Protein AF-A9NYK7-F1 (afdb_monomer_lite)

Organism: Picea sitchensis (NCBI:txid3332)

InterPro domains:
  IPR001214 SET domain [PF00856] (17-105)
  IPR001214 SET domain [PS50280] (3-105)
  IPR001214 SET domain [SM00317] (9-111)
  IPR046341 SET domain superfamily [G3DSA:2.170.270.10] (1-129)
  IPR046341 SET domain superfamily [SSF82199] (2-127)

Radius of gyration: 17.18 Å; chains: 1; bounding box: 45×41×46 Å

Sequence (137 aa):
MTNSEQYYRNIEYREKNIHTYTMLLDADYDMEINHFKDDLNDDEALTLDATRYGNVSRFVNHRCGDPNLLLRPVQIDTRDTHYYHVAFFTARDIAKKEELTWDYNINFDDKHEVKGFRCLCGSSLCRDKKNKFQKKG

Foldseek 3Di:
DFPLVVVVVVVVCVVVVHDWQKAFPALCQCCVVPPPPPPDDSRGGDIDTPSPPDDPVVPAEADPPDFQKDKDWDDDPDPDPSDTDIDIDGPDDDDVPRGHHDHSVDQCPPPDPPNDDQDPNPDPRDNRPVPPPPPPD

pLDDT: mean 76.33, std 17.17, range [36.38, 98.12]

Structure (mmCIF, N/CA/C/O backbone):
data_AF-A9NYK7-F1
#
_entry.id   AF-A9NYK7-F1
#
loop_
_atom_site.group_PDB
_atom_site.id
_atom_site.type_symbol
_atom_site.label_atom_id
_atom_site.label_alt_id
_atom_site.label_comp_id
_atom_site.label_asym_id
_atom_site.label_entity_id
_atom_site.label_seq_id
_atom_site.pdbx_PDB_ins_code
_atom_site.Cartn_x
_atom_site.Cartn_y
_atom_site.Cartn_z
_atom_site.occupancy
_atom_site.B_iso_or_equiv
_atom_site.auth_seq_id
_atom_site.auth_comp_id
_atom_site.auth_asym_id
_atom_site.auth_atom_id
_atom_site.pdbx_PDB_model_num
ATOM 1 N N . MET A 1 1 ? 11.059 0.782 -13.009 1.00 78.06 1 MET A N 1
ATOM 2 C CA . MET A 1 1 ? 11.941 1.961 -12.919 1.00 78.06 1 MET A CA 1
ATOM 3 C C . MET A 1 1 ? 12.914 1.675 -11.798 1.00 78.06 1 MET A C 1
ATOM 5 O O . MET A 1 1 ? 12.479 1.051 -10.837 1.00 78.06 1 MET A O 1
ATOM 9 N N . THR A 1 2 ? 14.180 2.043 -11.929 1.00 82.69 2 THR A N 1
ATOM 10 C CA . THR A 1 2 ? 15.196 1.765 -10.906 1.00 82.69 2 THR A CA 1
ATOM 11 C C . THR A 1 2 ? 15.142 2.772 -9.754 1.00 82.69 2 THR A C 1
ATOM 13 O O . THR A 1 2 ? 14.499 3.826 -9.856 1.00 82.69 2 THR A O 1
ATOM 16 N N . ASN A 1 3 ? 15.829 2.469 -8.655 1.00 79.19 3 ASN A N 1
ATOM 17 C CA . ASN A 1 3 ? 15.986 3.375 -7.520 1.00 79.19 3 ASN A CA 1
ATOM 18 C C . ASN A 1 3 ? 16.697 4.681 -7.910 1.00 79.19 3 ASN A C 1
ATOM 20 O O . ASN A 1 3 ? 16.256 5.755 -7.486 1.00 79.19 3 ASN A O 1
ATOM 24 N N . SER A 1 4 ? 17.714 4.646 -8.780 1.00 82.75 4 SER A N 1
ATOM 25 C CA . SER A 1 4 ? 18.359 5.882 -9.256 1.00 82.75 4 SER A CA 1
ATOM 26 C C . SER A 1 4 ? 17.397 6.759 -10.066 1.00 82.75 4 SER A C 1
ATOM 28 O O . SER A 1 4 ? 17.306 7.967 -9.842 1.00 82.75 4 SER A O 1
ATOM 30 N N . GLU A 1 5 ? 16.611 6.170 -10.972 1.00 84.25 5 GLU A N 1
ATOM 31 C CA . GLU A 1 5 ? 15.576 6.898 -11.720 1.00 84.25 5 GLU A CA 1
ATOM 32 C C . GLU A 1 5 ? 14.512 7.493 -10.772 1.00 84.25 5 GLU A C 1
ATOM 34 O O . GLU A 1 5 ? 14.055 8.629 -10.955 1.00 84.25 5 GLU A O 1
ATOM 39 N N . GLN A 1 6 ? 14.148 6.759 -9.714 1.00 82.69 6 GLN A N 1
ATOM 40 C CA . GLN A 1 6 ? 13.235 7.236 -8.677 1.00 82.69 6 GLN A CA 1
ATOM 41 C C . GLN A 1 6 ? 13.799 8.424 -7.897 1.00 82.69 6 GLN A C 1
ATOM 43 O O . GLN A 1 6 ? 13.060 9.370 -7.606 1.00 82.69 6 GLN A O 1
ATOM 48 N N . TYR A 1 7 ? 15.088 8.396 -7.566 1.00 82.50 7 TYR A N 1
ATOM 49 C CA . TYR A 1 7 ? 15.762 9.481 -6.862 1.00 82.50 7 TYR A CA 1
ATOM 50 C C . TYR A 1 7 ? 15.651 10.803 -7.635 1.00 82.50 7 TYR A C 1
ATOM 52 O O . TYR A 1 7 ? 15.203 11.808 -7.075 1.00 82.50 7 TYR A O 1
ATOM 60 N N . TYR A 1 8 ? 15.943 10.795 -8.940 1.00 84.69 8 TYR A N 1
ATOM 61 C CA . TYR A 1 8 ? 15.815 11.994 -9.774 1.00 84.69 8 TYR A CA 1
ATOM 62 C C . TYR A 1 8 ? 14.367 12.493 -9.872 1.00 84.69 8 TYR A C 1
ATOM 64 O O . TYR A 1 8 ? 14.118 13.694 -9.742 1.00 84.69 8 TYR A O 1
ATOM 72 N N . ARG A 1 9 ? 13.382 11.592 -9.998 1.00 84.38 9 ARG A N 1
ATOM 73 C CA . ARG A 1 9 ? 11.960 11.986 -9.979 1.00 84.38 9 ARG A CA 1
ATOM 74 C C . ARG A 1 9 ? 11.546 12.598 -8.643 1.00 84.38 9 ARG A C 1
ATOM 76 O O . ARG A 1 9 ? 10.782 13.560 -8.629 1.00 84.38 9 ARG A O 1
ATOM 83 N N . ASN A 1 10 ? 12.059 12.081 -7.528 1.00 81.06 10 ASN A N 1
ATOM 84 C CA . ASN A 1 10 ? 11.781 12.627 -6.201 1.00 81.06 10 ASN A CA 1
ATOM 85 C C . ASN A 1 10 ? 12.311 14.058 -6.038 1.00 81.06 10 ASN A C 1
ATOM 87 O O . ASN A 1 10 ? 11.662 14.853 -5.357 1.00 81.06 10 ASN A O 1
ATOM 91 N N . ILE A 1 11 ? 13.432 14.414 -6.676 1.00 83.12 11 ILE A N 1
ATOM 92 C CA . ILE A 1 11 ? 13.927 15.801 -6.703 1.00 83.12 11 ILE A CA 1
ATOM 93 C C . ILE A 1 11 ? 12.902 16.712 -7.390 1.00 83.12 11 ILE A C 1
ATOM 95 O O . ILE A 1 11 ? 12.455 17.686 -6.783 1.00 83.12 11 ILE A O 1
ATOM 99 N N . GLU A 1 12 ? 12.436 16.352 -8.589 1.00 83.50 12 GLU A N 1
ATOM 100 C CA . GLU A 1 12 ? 11.413 17.138 -9.298 1.00 83.50 12 GLU A CA 1
ATOM 101 C C . GLU A 1 12 ? 10.090 17.236 -8.520 1.00 83.50 12 GLU A C 1
ATOM 103 O O . GLU A 1 12 ? 9.400 18.259 -8.547 1.00 83.50 12 GLU A O 1
ATOM 108 N N . TYR A 1 13 ? 9.687 16.154 -7.849 1.00 82.12 13 TYR A N 1
ATOM 109 C CA . TYR A 1 13 ? 8.463 16.130 -7.053 1.00 82.12 13 TYR A CA 1
ATOM 110 C C . TYR A 1 13 ? 8.556 17.036 -5.829 1.00 82.12 13 TYR A C 1
ATOM 112 O O . TYR A 1 13 ? 7.589 17.740 -5.534 1.00 82.12 13 TYR A O 1
ATOM 120 N N . ARG A 1 14 ? 9.717 17.082 -5.162 1.00 78.88 14 ARG A N 1
ATOM 121 C CA . ARG A 1 14 ? 9.968 18.001 -4.044 1.00 78.88 14 ARG A CA 1
ATOM 122 C C . ARG A 1 14 ? 9.817 19.456 -4.477 1.00 78.88 14 ARG A C 1
ATOM 124 O O . ARG A 1 14 ? 9.131 20.207 -3.792 1.00 78.88 14 ARG A O 1
ATOM 131 N N . GLU A 1 15 ? 10.360 19.834 -5.635 1.00 81.81 15 GLU A N 1
ATOM 132 C CA . GLU A 1 15 ? 10.202 21.191 -6.187 1.00 81.81 15 GLU A CA 1
ATOM 133 C C . GLU A 1 15 ? 8.733 21.559 -6.450 1.00 81.81 15 GLU A C 1
ATOM 135 O O . GLU A 1 15 ? 8.339 22.719 -6.338 1.00 81.81 15 GLU A O 1
ATOM 140 N N . LYS A 1 16 ? 7.899 20.561 -6.758 1.00 80.00 16 LYS A N 1
ATOM 141 C CA . LYS A 1 16 ? 6.465 20.721 -7.047 1.00 80.00 16 LYS A CA 1
ATOM 142 C C . LYS A 1 16 ? 5.556 20.481 -5.837 1.00 80.00 16 LYS A C 1
ATOM 144 O O . LYS A 1 16 ? 4.339 20.496 -6.003 1.00 80.00 16 LYS A O 1
ATOM 149 N N . ASN A 1 17 ? 6.111 20.259 -4.641 1.00 76.50 17 ASN A N 1
ATOM 150 C CA . ASN A 1 17 ? 5.371 19.855 -3.436 1.00 76.50 17 ASN A CA 1
ATOM 151 C C . ASN A 1 17 ? 4.485 18.606 -3.641 1.00 76.50 17 ASN A C 1
ATOM 153 O O . ASN A 1 17 ? 3.391 18.499 -3.086 1.00 76.50 17 ASN A O 1
ATOM 157 N N . ILE A 1 18 ? 4.949 17.654 -4.451 1.00 75.62 18 ILE A N 1
ATOM 158 C CA . ILE A 1 18 ? 4.291 16.365 -4.668 1.00 75.62 18 ILE A CA 1
ATOM 159 C C . ILE A 1 18 ? 4.932 15.343 -3.727 1.00 75.62 18 ILE A C 1
ATOM 161 O O . ILE A 1 18 ? 6.139 15.119 -3.767 1.00 75.62 18 ILE A O 1
ATOM 165 N N . HIS A 1 19 ? 4.121 14.704 -2.885 1.00 68.75 19 HIS A N 1
ATOM 166 C CA . HIS A 1 19 ? 4.568 13.605 -2.031 1.00 68.75 19 HIS A CA 1
ATOM 167 C C . HIS A 1 19 ? 4.313 12.264 -2.716 1.00 68.75 19 HIS A C 1
ATOM 169 O O . HIS A 1 19 ? 3.197 11.998 -3.165 1.00 68.75 19 HIS A O 1
ATOM 175 N N . THR A 1 20 ? 5.340 11.419 -2.771 1.00 67.62 20 THR A N 1
ATOM 176 C CA . THR A 1 20 ? 5.290 10.095 -3.392 1.00 67.62 20 THR A CA 1
ATOM 177 C C . THR A 1 20 ? 5.584 9.007 -2.368 1.00 67.62 20 THR A C 1
ATOM 179 O O . THR A 1 20 ? 6.422 9.174 -1.485 1.00 67.62 20 THR A O 1
ATOM 182 N N . TYR A 1 21 ? 4.866 7.891 -2.486 1.00 68.00 21 TYR A N 1
ATOM 183 C CA . TYR A 1 21 ? 5.109 6.670 -1.722 1.00 68.00 21 TYR A CA 1
ATOM 184 C C . TYR A 1 21 ? 5.298 5.554 -2.732 1.00 68.00 21 TYR A C 1
ATOM 186 O O . TYR A 1 21 ? 4.335 5.046 -3.308 1.00 68.00 21 TYR A O 1
ATOM 194 N N . THR A 1 22 ? 6.556 5.264 -3.023 1.00 70.62 22 THR A N 1
ATOM 195 C CA . THR A 1 22 ? 6.940 4.252 -3.998 1.00 70.62 22 THR A CA 1
ATOM 196 C C . THR A 1 22 ? 7.065 2.919 -3.288 1.00 70.62 22 THR A C 1
ATOM 198 O O . THR A 1 22 ? 7.477 2.859 -2.130 1.00 70.62 22 THR A O 1
ATOM 201 N N . MET A 1 23 ? 6.668 1.847 -3.963 1.00 71.50 23 MET A N 1
ATOM 202 C CA . MET A 1 23 ? 6.873 0.503 -3.435 1.00 71.50 23 MET A CA 1
ATOM 203 C C . MET A 1 23 ? 8.188 -0.015 -3.989 1.00 71.50 23 MET A C 1
ATOM 205 O O . MET A 1 23 ? 8.345 -0.104 -5.208 1.00 71.50 23 MET A O 1
ATOM 209 N N . LEU A 1 24 ? 9.133 -0.334 -3.110 1.00 69.00 24 LEU A N 1
ATOM 210 C CA . LEU A 1 24 ? 10.301 -1.110 -3.505 1.00 69.00 24 LEU A CA 1
ATOM 211 C C . LEU A 1 24 ? 9.805 -2.488 -3.945 1.00 69.00 24 LEU A C 1
ATOM 213 O O . LEU A 1 24 ? 9.088 -3.168 -3.209 1.00 69.00 24 LEU A O 1
ATOM 217 N N . LEU A 1 25 ? 10.110 -2.847 -5.189 1.00 68.12 25 LEU A N 1
ATOM 218 C CA . LEU A 1 25 ? 10.051 -4.230 -5.617 1.00 68.12 25 LEU A CA 1
ATOM 219 C C . LEU A 1 25 ? 11.404 -4.778 -5.224 1.00 68.12 25 LEU A C 1
ATOM 221 O O . LEU A 1 25 ? 12.331 -4.719 -6.027 1.00 68.12 25 LEU A O 1
ATOM 225 N N . ASP A 1 26 ? 11.541 -5.207 -3.972 1.00 57.59 26 ASP A N 1
ATOM 226 C CA . ASP A 1 26 ? 12.762 -5.888 -3.571 1.00 57.59 26 ASP A CA 1
ATOM 227 C C . ASP A 1 26 ? 13.025 -6.982 -4.609 1.00 57.59 26 ASP A C 1
ATOM 229 O O . ASP A 1 26 ? 12.232 -7.919 -4.770 1.00 57.59 26 ASP A O 1
ATOM 233 N N . ALA A 1 27 ? 14.132 -6.827 -5.338 1.00 47.97 27 ALA A N 1
ATOM 234 C CA . ALA A 1 27 ? 14.670 -7.858 -6.216 1.00 47.97 27 ALA A CA 1
ATOM 235 C C . ALA A 1 27 ? 14.980 -9.141 -5.416 1.00 47.97 27 ALA A C 1
ATOM 237 O O . ALA A 1 27 ? 15.159 -10.211 -5.993 1.00 47.97 27 ALA A O 1
ATOM 238 N N . ASP A 1 28 ? 14.931 -9.032 -4.083 1.00 43.44 28 ASP A N 1
ATOM 239 C CA . ASP A 1 28 ? 15.236 -10.069 -3.121 1.00 43.44 28 ASP A CA 1
ATOM 240 C C . ASP A 1 28 ? 14.174 -11.159 -2.956 1.00 43.44 28 ASP A C 1
ATOM 242 O O . ASP A 1 28 ? 14.453 -12.190 -2.341 1.00 43.44 28 ASP A O 1
ATOM 246 N N . TYR A 1 29 ? 12.960 -10.981 -3.489 1.00 48.50 29 TYR A N 1
ATOM 247 C CA . TYR A 1 29 ? 11.866 -11.902 -3.161 1.00 48.50 29 TYR A CA 1
ATOM 248 C C . TYR A 1 29 ? 12.109 -13.354 -3.613 1.00 48.50 29 TYR A C 1
ATOM 250 O O . TYR A 1 29 ? 11.540 -14.270 -3.023 1.00 48.50 29 TYR A O 1
ATOM 258 N N . ASP A 1 30 ? 12.976 -13.579 -4.606 1.00 44.41 30 ASP A N 1
ATOM 259 C CA . ASP A 1 30 ? 13.330 -14.922 -5.096 1.00 44.41 30 ASP A CA 1
ATOM 260 C C . ASP A 1 30 ? 14.743 -15.386 -4.676 1.00 44.41 30 ASP A C 1
ATOM 262 O O . ASP A 1 30 ? 15.123 -16.542 -4.864 1.00 44.41 30 ASP A O 1
ATOM 266 N N . MET A 1 31 ? 15.533 -14.524 -4.030 1.00 44.25 31 MET A N 1
ATOM 267 C CA . MET A 1 31 ? 16.906 -14.842 -3.589 1.00 44.25 31 MET A CA 1
ATOM 268 C C . MET A 1 31 ? 16.999 -15.287 -2.123 1.00 44.25 31 MET A C 1
ATOM 270 O O . MET A 1 31 ? 18.085 -15.535 -1.606 1.00 44.25 31 MET A O 1
ATOM 274 N N . GLU A 1 32 ? 15.860 -15.568 -1.485 1.00 43.78 32 GLU A N 1
ATOM 275 C CA . GLU A 1 32 ? 15.821 -16.528 -0.369 1.00 43.78 32 GLU A CA 1
ATOM 276 C C . GLU A 1 32 ? 15.993 -17.988 -0.857 1.00 43.78 32 GLU A C 1
ATOM 278 O O . GLU A 1 32 ? 16.282 -18.865 -0.045 1.00 43.78 32 GLU A O 1
ATOM 283 N N . ILE A 1 33 ? 15.886 -18.275 -2.169 1.00 46.41 33 ILE A N 1
ATOM 284 C CA . ILE A 1 33 ? 16.152 -19.618 -2.731 1.00 46.41 33 ILE A CA 1
ATOM 285 C C . ILE A 1 33 ? 17.589 -19.767 -3.257 1.00 46.41 33 ILE A C 1
ATOM 287 O O . ILE A 1 33 ? 18.096 -20.887 -3.311 1.00 46.41 33 ILE A O 1
ATOM 291 N N . ASN A 1 34 ? 18.300 -18.678 -3.565 1.00 39.72 34 ASN A N 1
ATOM 292 C CA . ASN A 1 34 ? 19.686 -18.745 -4.031 1.00 39.72 34 ASN A CA 1
ATOM 293 C C . ASN A 1 34 ? 20.560 -17.675 -3.368 1.00 39.72 34 ASN A C 1
ATOM 295 O O . ASN A 1 34 ? 20.262 -16.491 -3.436 1.00 39.72 34 ASN A O 1
ATOM 299 N N . HIS A 1 35 ? 21.664 -18.133 -2.773 1.00 41.72 35 HIS A N 1
ATOM 300 C CA . HIS A 1 35 ? 22.802 -17.402 -2.198 1.00 41.72 35 HIS A CA 1
ATOM 301 C C . HIS A 1 35 ? 23.393 -16.296 -3.119 1.00 41.72 35 HIS A C 1
ATOM 303 O O . HIS A 1 35 ? 24.537 -16.392 -3.547 1.00 41.72 35 HIS A O 1
ATOM 309 N N . PHE A 1 36 ? 22.647 -15.235 -3.427 1.00 47.22 36 PHE A N 1
ATOM 310 C CA . PHE A 1 36 ? 23.087 -14.115 -4.277 1.00 47.22 36 PHE A CA 1
ATOM 311 C C . PHE A 1 36 ? 22.796 -12.755 -3.620 1.00 47.22 36 PHE A C 1
ATOM 313 O O . PHE A 1 36 ? 22.375 -11.805 -4.265 1.00 47.22 36 PHE A O 1
ATOM 320 N N . LYS A 1 37 ? 23.026 -12.655 -2.305 1.00 45.25 37 LYS A N 1
ATOM 321 C CA . LYS A 1 37 ? 22.822 -11.423 -1.519 1.00 45.25 37 LYS A CA 1
ATOM 322 C C . LYS A 1 37 ? 23.821 -10.286 -1.792 1.00 45.25 37 LYS A C 1
ATOM 324 O O . LYS A 1 37 ? 23.626 -9.218 -1.232 1.00 45.25 37 LYS A O 1
ATOM 329 N N . ASP A 1 38 ? 24.846 -10.479 -2.623 1.00 45.88 38 ASP A N 1
ATOM 330 C CA . ASP A 1 38 ? 25.986 -9.545 -2.665 1.00 45.88 38 ASP A CA 1
ATOM 331 C C . ASP A 1 38 ? 26.168 -8.732 -3.965 1.00 45.88 38 ASP A C 1
ATOM 333 O O . ASP A 1 38 ? 27.017 -7.845 -3.968 1.00 45.88 38 ASP A O 1
ATOM 337 N N . ASP A 1 39 ? 25.385 -8.944 -5.036 1.00 52.47 39 ASP A N 1
ATOM 338 C CA . ASP A 1 39 ? 25.736 -8.378 -6.362 1.00 52.47 39 ASP A CA 1
ATOM 339 C C . ASP A 1 39 ? 24.703 -7.442 -7.022 1.00 52.47 39 ASP A C 1
ATOM 341 O O . ASP A 1 39 ? 25.010 -6.851 -8.059 1.00 52.47 39 ASP A O 1
ATOM 345 N N . LEU A 1 40 ? 23.502 -7.248 -6.463 1.00 53.69 40 LEU A N 1
ATOM 346 C CA . LEU A 1 40 ? 22.589 -6.226 -6.990 1.00 53.69 40 LEU A CA 1
ATOM 347 C C . LEU A 1 40 ? 22.888 -4.882 -6.325 1.00 53.69 40 LEU A C 1
ATOM 349 O O . LEU A 1 40 ? 22.626 -4.680 -5.141 1.00 53.69 40 LEU A O 1
ATOM 353 N N . ASN A 1 41 ? 23.452 -3.957 -7.103 1.00 64.25 41 ASN A N 1
ATOM 354 C CA . ASN A 1 41 ? 23.618 -2.570 -6.689 1.00 64.25 41 ASN A CA 1
ATOM 355 C C . ASN A 1 41 ? 22.235 -1.984 -6.341 1.00 64.25 41 ASN A C 1
ATOM 357 O O . ASN A 1 41 ? 21.323 -2.042 -7.164 1.00 64.25 41 ASN A O 1
ATOM 361 N N . ASP A 1 42 ? 22.081 -1.407 -5.145 1.00 67.69 42 ASP A N 1
ATOM 362 C CA . ASP A 1 42 ? 20.831 -0.796 -4.654 1.00 67.69 42 ASP A CA 1
ATOM 363 C C . ASP A 1 42 ? 20.267 0.255 -5.632 1.00 67.69 42 ASP A C 1
ATOM 365 O O . ASP A 1 42 ? 19.057 0.441 -5.738 1.00 67.69 42 ASP A O 1
ATOM 369 N N . ASP A 1 43 ? 21.137 0.883 -6.427 1.00 67.81 43 ASP A N 1
ATOM 370 C CA . ASP A 1 43 ? 20.776 1.795 -7.517 1.00 67.81 43 ASP A CA 1
ATOM 371 C C . ASP A 1 43 ? 19.949 1.139 -8.641 1.00 67.81 43 ASP A C 1
ATOM 373 O O . ASP A 1 43 ? 19.090 1.789 -9.248 1.00 67.81 43 ASP A O 1
ATOM 377 N N . GLU A 1 44 ? 20.190 -0.144 -8.918 1.00 70.19 44 GLU A N 1
ATOM 378 C CA . GLU A 1 44 ? 19.559 -0.912 -9.999 1.00 70.19 44 GLU A CA 1
ATOM 379 C C . GLU A 1 44 ? 18.286 -1.644 -9.554 1.00 70.19 44 GLU A C 1
ATOM 381 O O . GLU A 1 44 ? 17.506 -2.089 -10.402 1.00 70.19 44 GLU A O 1
ATOM 386 N N . AL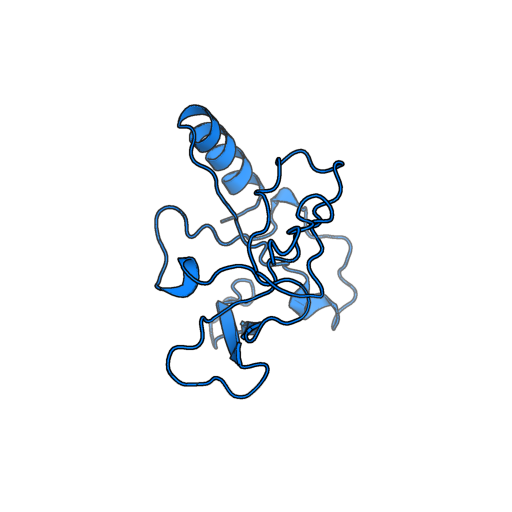A A 1 45 ? 18.024 -1.720 -8.244 1.00 74.94 45 ALA A N 1
ATOM 387 C CA . ALA A 1 45 ? 16.800 -2.309 -7.714 1.00 74.94 45 ALA A CA 1
ATOM 388 C C . ALA A 1 45 ? 15.552 -1.607 -8.275 1.00 74.94 45 ALA A C 1
ATOM 390 O O . ALA A 1 45 ? 15.518 -0.390 -8.487 1.00 74.94 45 ALA A O 1
ATOM 391 N N . LEU A 1 46 ? 14.510 -2.395 -8.552 1.00 77.62 46 LEU A N 1
ATOM 392 C CA . LEU A 1 46 ? 13.297 -1.901 -9.190 1.00 77.62 46 LEU A CA 1
ATOM 393 C C . LEU A 1 46 ? 12.306 -1.345 -8.162 1.00 77.62 46 LEU A C 1
ATOM 395 O O . LEU A 1 46 ? 12.104 -1.866 -7.071 1.00 77.62 46 LEU A O 1
ATOM 399 N N . THR A 1 47 ? 11.592 -0.299 -8.559 1.00 80.81 47 THR A N 1
ATOM 400 C CA . THR A 1 47 ? 10.505 0.290 -7.785 1.00 80.81 47 THR A CA 1
ATOM 401 C C . THR A 1 47 ? 9.271 0.548 -8.647 1.00 80.81 47 THR A C 1
ATOM 403 O O . THR A 1 47 ? 9.349 0.802 -9.860 1.00 80.81 47 THR A O 1
ATOM 406 N N . LEU A 1 48 ? 8.103 0.483 -8.005 1.00 83.75 48 LEU A N 1
ATOM 407 C CA . LEU A 1 48 ? 6.820 0.889 -8.564 1.00 83.75 48 LEU A CA 1
ATOM 408 C C . LEU A 1 48 ? 6.461 2.303 -8.108 1.00 83.75 48 LEU A C 1
ATOM 410 O O . LEU A 1 48 ? 6.187 2.548 -6.930 1.00 83.75 48 LEU A O 1
ATOM 414 N N . ASP A 1 49 ? 6.354 3.208 -9.083 1.00 85.94 49 ASP A N 1
ATOM 415 C CA . ASP A 1 49 ? 5.829 4.561 -8.901 1.00 85.94 49 ASP A CA 1
ATOM 416 C C . ASP A 1 49 ? 4.472 4.729 -9.598 1.00 85.94 49 ASP A C 1
ATOM 418 O O . ASP A 1 49 ? 4.398 4.989 -10.802 1.00 85.94 49 ASP A O 1
ATOM 422 N N . ALA A 1 50 ? 3.394 4.655 -8.814 1.00 88.06 50 ALA A N 1
ATOM 423 C CA . ALA A 1 50 ? 2.023 4.859 -9.284 1.00 88.06 50 ALA A CA 1
ATOM 424 C C . ALA A 1 50 ? 1.552 6.333 -9.244 1.00 88.06 50 ALA A C 1
ATOM 426 O O . ALA A 1 50 ? 0.349 6.614 -9.351 1.00 88.06 50 ALA A O 1
ATOM 427 N N . THR A 1 51 ? 2.472 7.294 -9.070 1.00 85.31 51 THR A N 1
ATOM 428 C CA . THR A 1 51 ? 2.142 8.722 -8.911 1.00 85.31 51 THR A CA 1
ATOM 429 C C . THR A 1 51 ? 1.420 9.272 -10.136 1.00 85.31 51 THR A C 1
ATOM 431 O O . THR A 1 51 ? 0.367 9.892 -9.988 1.00 85.31 51 THR A O 1
ATOM 434 N N . ARG A 1 52 ? 1.953 9.015 -11.341 1.00 85.56 52 ARG A N 1
ATOM 435 C CA . ARG A 1 52 ? 1.378 9.491 -12.617 1.00 85.56 52 ARG A CA 1
ATOM 436 C C . ARG A 1 52 ? 0.586 8.425 -13.369 1.00 85.56 52 ARG A C 1
ATOM 438 O O . ARG A 1 52 ? -0.430 8.748 -13.973 1.00 85.56 52 ARG A O 1
ATOM 445 N N . TYR A 1 53 ? 1.043 7.177 -13.324 1.00 88.12 53 TYR A N 1
ATOM 446 C CA . TYR A 1 53 ? 0.440 6.061 -14.045 1.00 88.12 53 TYR A CA 1
ATOM 447 C C . TYR A 1 53 ? 0.273 4.887 -13.089 1.00 88.12 53 TYR A C 1
ATOM 449 O O . TYR A 1 53 ? 1.246 4.396 -12.533 1.00 88.12 53 TYR A O 1
ATOM 457 N N . GLY A 1 54 ? -0.963 4.450 -12.878 1.00 88.75 54 GLY A N 1
ATOM 458 C CA . GLY A 1 54 ? -1.286 3.350 -11.980 1.00 88.75 54 GLY A CA 1
ATOM 459 C C . GLY A 1 54 ? -2.742 2.938 -12.138 1.00 88.75 54 GLY A C 1
ATOM 460 O O . GLY A 1 54 ? -3.541 3.669 -12.725 1.00 88.75 54 GLY A O 1
ATOM 461 N N . ASN A 1 55 ? -3.088 1.762 -11.624 1.00 92.19 55 ASN A N 1
ATOM 462 C CA . ASN A 1 55 ? -4.469 1.288 -11.599 1.00 92.19 55 ASN A CA 1
ATOM 463 C C . ASN A 1 55 ? -5.144 1.656 -10.260 1.00 92.19 55 ASN A C 1
ATOM 465 O O . ASN A 1 55 ? -4.628 2.468 -9.493 1.00 92.19 55 ASN A O 1
ATOM 469 N N . VAL A 1 56 ? -6.303 1.055 -9.969 1.00 94.38 56 VAL A N 1
ATOM 470 C CA . VAL A 1 56 ? -7.073 1.300 -8.736 1.00 94.38 56 VAL A CA 1
ATOM 471 C C . VAL A 1 56 ? -6.286 1.036 -7.443 1.00 94.38 56 VAL A C 1
ATOM 473 O O . VAL A 1 56 ? -6.594 1.632 -6.413 1.00 94.38 56 VAL A O 1
ATOM 476 N N . SER A 1 57 ? -5.245 0.200 -7.480 1.00 91.69 57 SER A N 1
ATOM 477 C CA . SER A 1 57 ? -4.458 -0.164 -6.298 1.00 91.69 57 SER A CA 1
ATOM 478 C C . SER A 1 57 ? -3.765 1.029 -5.638 1.00 91.69 57 SER A C 1
ATOM 480 O O . SER A 1 57 ? -3.552 1.019 -4.430 1.00 91.69 57 SER A O 1
ATOM 482 N N . ARG A 1 58 ? -3.494 2.101 -6.396 1.00 90.94 58 ARG A N 1
ATOM 483 C CA . ARG A 1 58 ? -2.878 3.338 -5.887 1.00 90.94 58 ARG A CA 1
ATOM 484 C C . ARG A 1 58 ? -3.705 4.059 -4.812 1.00 90.94 58 ARG A C 1
ATOM 486 O O . ARG A 1 58 ? -3.212 5.004 -4.207 1.00 90.94 58 ARG A O 1
ATOM 493 N N . PHE A 1 59 ? -4.970 3.674 -4.638 1.00 92.38 59 PHE A N 1
ATOM 494 C CA . PHE A 1 59 ? -5.887 4.248 -3.652 1.00 92.38 59 PHE A CA 1
ATOM 495 C C . PHE A 1 59 ? -6.037 3.395 -2.384 1.00 92.38 59 PHE A C 1
ATOM 497 O O . PHE A 1 59 ? -6.763 3.794 -1.478 1.00 92.38 59 PHE A O 1
ATOM 504 N N . VAL A 1 60 ? -5.396 2.223 -2.310 1.00 93.81 60 VAL A N 1
ATOM 505 C CA . VAL A 1 60 ? -5.470 1.347 -1.132 1.00 93.81 60 VAL A CA 1
ATOM 506 C C . VAL A 1 60 ? -4.596 1.926 -0.028 1.00 93.81 60 VAL A C 1
ATOM 508 O O . VAL A 1 60 ? -3.385 2.010 -0.200 1.00 93.81 60 VAL A O 1
ATOM 511 N N . ASN A 1 61 ? -5.211 2.292 1.098 1.00 93.12 61 ASN A N 1
ATOM 512 C CA . ASN A 1 61 ? -4.546 2.967 2.208 1.00 93.12 61 ASN A CA 1
ATOM 513 C C . ASN A 1 61 ? -3.752 2.029 3.122 1.00 93.12 61 ASN A C 1
ATOM 515 O O . ASN A 1 61 ? -3.911 0.804 3.134 1.00 93.12 61 ASN A O 1
ATOM 519 N N . HIS A 1 62 ? -2.923 2.654 3.956 1.00 91.94 62 HIS A N 1
ATOM 520 C CA . HIS A 1 62 ? -2.177 1.978 5.000 1.00 91.94 62 HIS A CA 1
ATOM 521 C C . HIS A 1 62 ? -3.047 1.618 6.212 1.00 91.94 62 HIS A C 1
ATOM 523 O O . HIS A 1 62 ? -3.764 2.469 6.745 1.00 91.94 62 HIS A O 1
ATOM 529 N N . ARG A 1 63 ? -2.868 0.404 6.745 1.00 93.38 63 ARG A N 1
ATOM 530 C CA . ARG A 1 63 ? -3.287 0.036 8.104 1.00 93.38 63 ARG A CA 1
ATOM 531 C C . ARG A 1 63 ? -2.175 -0.685 8.865 1.00 93.38 63 ARG A C 1
ATOM 533 O O . ARG A 1 63 ? -1.562 -1.609 8.343 1.00 93.38 63 ARG A O 1
ATOM 540 N N . CYS A 1 64 ? -1.905 -0.244 10.097 1.00 92.31 64 CYS A N 1
ATOM 541 C CA . CYS A 1 64 ? -0.876 -0.835 10.957 1.00 92.31 64 CYS A CA 1
ATOM 542 C C . CYS A 1 64 ? -1.361 -2.135 11.599 1.00 92.31 64 CYS A C 1
ATOM 544 O O . CYS A 1 64 ? -2.377 -2.113 12.285 1.00 92.31 64 CYS A O 1
ATOM 546 N N . GLY A 1 65 ? -0.580 -3.211 11.499 1.00 91.31 65 GLY A N 1
ATOM 547 C CA . GLY A 1 65 ? -0.705 -4.402 12.352 1.00 91.31 65 GLY A CA 1
ATOM 548 C C . GLY A 1 65 ? -1.911 -5.310 12.080 1.00 91.31 65 GLY A C 1
ATOM 549 O O . GLY A 1 65 ? -1.796 -6.516 12.257 1.00 91.31 65 GLY A O 1
ATOM 550 N N . ASP A 1 66 ? -3.037 -4.767 11.619 1.00 94.75 66 ASP A N 1
ATOM 551 C CA . ASP A 1 66 ? -4.254 -5.505 11.259 1.00 94.75 66 ASP A CA 1
ATOM 552 C C . ASP A 1 66 ? -4.821 -5.153 9.858 1.00 94.75 66 ASP A C 1
ATOM 554 O O . ASP A 1 66 ? -6.038 -4.979 9.721 1.00 94.75 66 ASP A O 1
ATOM 558 N N . PRO A 1 67 ? -3.992 -5.037 8.796 1.00 96.81 67 PRO A N 1
ATOM 559 C CA . PRO A 1 67 ? -4.497 -4.868 7.431 1.00 96.81 67 PRO A CA 1
ATOM 560 C C . PRO A 1 67 ? -5.326 -6.080 6.972 1.00 96.81 67 PRO A C 1
ATOM 562 O O . PRO A 1 67 ? -5.185 -7.186 7.495 1.00 96.81 67 PRO A O 1
ATOM 565 N N . ASN A 1 68 ? -6.176 -5.889 5.958 1.00 97.75 68 ASN A N 1
ATOM 566 C CA . ASN A 1 68 ? -6.963 -6.979 5.360 1.00 97.75 68 ASN A CA 1
ATOM 567 C C . ASN A 1 68 ? -6.422 -7.468 4.008 1.00 97.75 68 ASN A C 1
ATOM 569 O O . ASN A 1 68 ? -6.903 -8.487 3.508 1.00 97.75 68 ASN A O 1
ATOM 573 N N . LEU A 1 69 ? -5.399 -6.812 3.454 1.00 97.12 69 LEU A N 1
ATOM 574 C CA . LEU A 1 69 ? -4.678 -7.254 2.266 1.00 97.12 69 LEU A CA 1
ATOM 575 C C . LEU A 1 69 ? -3.221 -7.627 2.570 1.00 97.12 69 LEU A C 1
ATOM 577 O O . LEU A 1 69 ? -2.533 -6.967 3.348 1.00 97.12 69 LEU A O 1
ATOM 581 N N . LEU A 1 70 ? -2.747 -8.659 1.876 1.00 91.50 70 LEU A N 1
ATOM 582 C CA . LEU A 1 70 ? -1.352 -9.066 1.755 1.00 91.50 70 LEU A CA 1
ATOM 583 C C . LEU A 1 70 ? -0.857 -8.705 0.356 1.00 91.50 70 LEU A C 1
ATOM 585 O O . LEU A 1 70 ? -1.508 -9.049 -0.630 1.00 91.50 70 LEU A O 1
ATOM 589 N N . LEU A 1 71 ? 0.301 -8.056 0.267 1.00 88.06 71 LEU A N 1
ATOM 590 C CA . LEU A 1 71 ? 1.009 -7.848 -0.994 1.00 88.06 71 LEU A CA 1
ATOM 591 C C . LEU A 1 71 ? 1.953 -9.033 -1.228 1.00 88.06 71 LEU A C 1
ATOM 593 O O . LEU A 1 71 ? 2.719 -9.401 -0.336 1.00 88.06 71 LEU A O 1
ATOM 597 N N . ARG A 1 72 ? 1.902 -9.635 -2.415 1.00 86.38 72 ARG A N 1
ATOM 598 C CA . ARG A 1 72 ? 2.824 -10.692 -2.840 1.00 86.38 72 ARG A CA 1
ATOM 599 C C . ARG A 1 72 ? 3.314 -10.395 -4.251 1.00 86.38 72 ARG A C 1
ATOM 601 O O . ARG A 1 72 ? 2.477 -10.118 -5.112 1.00 86.38 72 ARG A O 1
ATOM 608 N N . PRO A 1 73 ? 4.621 -10.453 -4.522 1.00 80.44 73 PRO A N 1
ATOM 609 C CA . PRO A 1 73 ? 5.080 -10.494 -5.890 1.00 80.44 73 PRO A CA 1
ATOM 610 C C . PRO A 1 73 ? 4.669 -11.823 -6.521 1.00 80.44 73 PRO A C 1
ATOM 612 O O . PRO A 1 73 ? 4.587 -12.864 -5.864 1.00 80.44 73 PRO A O 1
ATOM 615 N N . VAL A 1 74 ? 4.355 -11.756 -7.802 1.00 82.88 74 VAL A N 1
ATOM 616 C CA . VAL A 1 74 ? 3.947 -12.882 -8.623 1.00 82.88 74 VAL A CA 1
ATOM 617 C C . VAL A 1 74 ? 4.739 -12.819 -9.915 1.00 82.88 74 VAL A C 1
ATOM 619 O O . VAL A 1 74 ? 4.800 -11.784 -10.586 1.00 82.88 74 VAL A O 1
ATOM 622 N N . GLN A 1 75 ? 5.362 -13.940 -10.248 1.00 76.31 75 GLN A N 1
ATOM 623 C CA . GLN A 1 75 ? 5.945 -14.136 -11.557 1.00 76.31 75 GLN A CA 1
ATOM 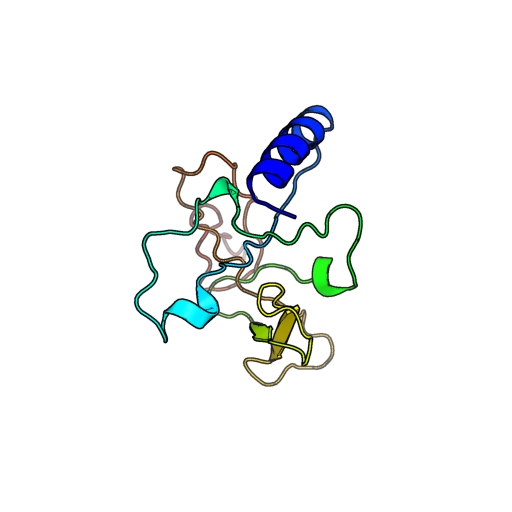624 C C . GLN A 1 75 ? 4.813 -14.480 -12.522 1.00 76.31 75 GLN A C 1
ATOM 626 O O . GLN A 1 75 ? 4.001 -15.370 -12.266 1.00 76.31 75 GLN A O 1
ATOM 631 N N . ILE A 1 76 ? 4.738 -13.740 -13.618 1.00 74.12 76 ILE A N 1
ATOM 632 C CA . ILE A 1 76 ? 3.885 -14.092 -14.749 1.00 74.12 76 ILE A CA 1
ATOM 633 C C . ILE A 1 76 ? 4.789 -14.800 -15.758 1.00 74.12 76 ILE A C 1
ATOM 635 O O . ILE A 1 76 ? 5.981 -14.512 -15.794 1.00 74.12 76 ILE A O 1
ATOM 639 N N . ASP A 1 77 ? 4.248 -15.742 -16.530 1.00 66.00 77 ASP A N 1
ATOM 640 C CA . ASP A 1 77 ? 4.987 -16.500 -17.549 1.00 66.00 77 ASP A CA 1
ATOM 641 C C . ASP A 1 77 ? 5.450 -15.578 -18.693 1.00 66.00 77 ASP A C 1
ATOM 643 O O . ASP A 1 77 ? 4.844 -15.46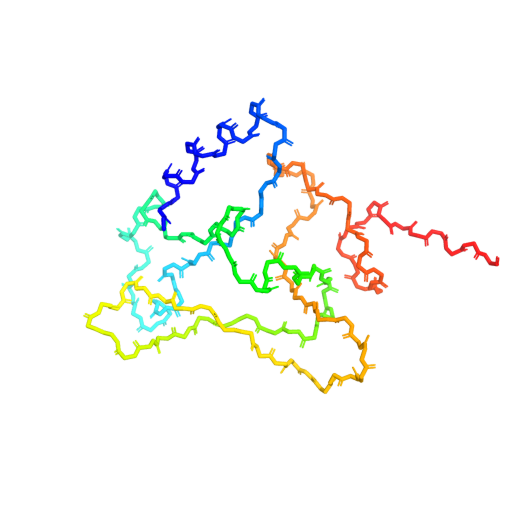9 -19.762 1.00 66.00 77 ASP A O 1
ATOM 647 N N . THR A 1 78 ? 6.498 -14.817 -18.411 1.00 65.31 78 THR A N 1
ATOM 648 C CA . THR A 1 78 ? 7.208 -13.930 -19.316 1.00 65.31 78 THR A CA 1
ATOM 649 C C . THR A 1 78 ? 8.620 -14.475 -19.483 1.00 65.31 78 THR A C 1
ATOM 651 O O . THR A 1 78 ? 9.186 -15.120 -18.603 1.00 65.31 78 THR A O 1
ATOM 654 N N . ARG A 1 79 ? 9.237 -14.189 -20.632 1.00 59.62 79 ARG A N 1
ATOM 655 C CA . ARG A 1 79 ? 10.640 -14.562 -20.885 1.00 59.62 79 ARG A CA 1
ATOM 656 C C . ARG A 1 79 ? 11.642 -13.782 -20.024 1.00 59.62 79 ARG A C 1
ATOM 658 O O . ARG A 1 79 ? 12.828 -14.079 -20.092 1.00 59.62 79 ARG A O 1
ATOM 665 N N . ASP A 1 80 ? 11.176 -12.786 -19.274 1.00 61.84 80 ASP A N 1
ATOM 666 C CA . ASP A 1 80 ? 12.000 -11.880 -18.483 1.00 61.84 80 ASP A CA 1
ATOM 667 C C . ASP A 1 80 ? 11.663 -12.027 -16.996 1.00 61.84 80 ASP A C 1
ATOM 669 O O . ASP A 1 80 ? 10.624 -11.561 -16.524 1.00 61.84 80 ASP A O 1
ATOM 673 N N . THR A 1 81 ? 12.548 -12.712 -16.277 1.00 59.91 81 THR A N 1
ATOM 674 C CA . THR A 1 81 ? 12.430 -13.044 -14.851 1.00 59.91 81 THR A CA 1
ATOM 675 C C . THR A 1 81 ? 12.692 -11.854 -13.929 1.00 59.91 81 THR A C 1
ATOM 677 O O . THR A 1 81 ? 12.487 -11.970 -12.727 1.00 59.91 81 THR A O 1
ATOM 680 N N . HIS A 1 82 ? 13.132 -10.708 -14.461 1.00 60.19 82 HIS A N 1
ATOM 681 C CA . HIS A 1 82 ? 13.476 -9.535 -13.650 1.00 60.19 82 HIS A CA 1
ATOM 682 C C . HIS A 1 82 ? 12.262 -8.660 -13.310 1.00 60.19 82 HIS A C 1
ATOM 684 O O . HIS A 1 82 ? 12.366 -7.755 -12.484 1.00 60.19 82 HIS A O 1
ATOM 690 N N . TYR A 1 83 ? 11.098 -8.917 -13.919 1.00 63.81 83 TYR A N 1
ATOM 691 C CA . TYR A 1 83 ? 9.887 -8.124 -13.711 1.00 63.81 83 TYR A CA 1
ATOM 692 C C . TYR A 1 83 ? 8.822 -8.913 -12.952 1.00 63.81 83 TYR A C 1
ATOM 694 O O . TYR A 1 83 ? 7.977 -9.592 -13.538 1.00 63.81 83 TYR A O 1
ATOM 702 N N . TYR A 1 84 ? 8.818 -8.762 -11.630 1.00 71.19 84 TYR A N 1
ATOM 703 C CA . TYR A 1 84 ? 7.710 -9.227 -10.804 1.00 71.19 84 TYR A CA 1
ATOM 704 C C . TYR A 1 84 ? 6.522 -8.275 -10.909 1.00 71.19 84 TYR A C 1
ATOM 706 O O . TYR A 1 84 ? 6.647 -7.052 -10.810 1.00 71.19 84 TYR A O 1
ATOM 714 N N . HIS A 1 85 ? 5.334 -8.851 -11.051 1.00 79.44 85 HIS A N 1
ATOM 715 C CA . HIS A 1 85 ? 4.102 -8.129 -10.774 1.00 79.44 85 HIS A CA 1
ATOM 716 C C . HIS A 1 85 ? 3.831 -8.179 -9.277 1.00 79.44 85 HIS A C 1
ATOM 718 O O . HIS A 1 85 ? 4.227 -9.127 -8.613 1.00 79.44 85 HIS A O 1
ATOM 724 N N . VAL A 1 86 ? 3.105 -7.203 -8.739 1.00 85.38 86 VAL A N 1
ATOM 725 C CA . VAL A 1 86 ? 2.580 -7.289 -7.372 1.00 85.38 86 VAL A CA 1
ATOM 726 C C . VAL A 1 86 ? 1.090 -7.577 -7.403 1.00 85.38 86 VAL A C 1
ATOM 728 O O . VAL A 1 86 ? 0.332 -6.940 -8.136 1.00 85.38 86 VAL A O 1
ATOM 731 N N . ALA A 1 87 ? 0.673 -8.541 -6.593 1.00 90.12 87 ALA A N 1
ATOM 732 C CA . ALA A 1 87 ? -0.711 -8.935 -6.423 1.00 90.12 87 ALA A CA 1
ATOM 733 C C . ALA A 1 87 ? -1.140 -8.749 -4.965 1.00 90.12 87 ALA A C 1
ATOM 735 O O . ALA A 1 87 ? -0.391 -9.031 -4.029 1.00 90.12 87 ALA A O 1
ATOM 736 N N . PHE A 1 88 ? -2.374 -8.280 -4.787 1.00 93.81 88 PHE A N 1
ATOM 737 C CA . PHE A 1 88 ? -3.022 -8.216 -3.485 1.00 93.81 88 PHE A CA 1
ATOM 738 C C . PHE A 1 88 ? -3.894 -9.449 -3.266 1.00 93.81 88 PHE A C 1
ATOM 740 O O . PHE A 1 88 ? -4.716 -9.794 -4.113 1.00 93.81 88 PHE A O 1
ATOM 747 N N . PHE A 1 89 ? -3.752 -10.057 -2.094 1.00 95.62 89 PHE A N 1
ATOM 748 C CA . PHE A 1 89 ? -4.573 -11.167 -1.622 1.00 95.62 89 PHE A CA 1
ATOM 749 C C . PHE A 1 89 ? -5.258 -10.780 -0.318 1.00 95.62 89 PHE A C 1
ATOM 751 O O . PHE A 1 89 ? -4.693 -10.050 0.490 1.00 95.62 89 PHE A O 1
ATOM 758 N N . THR A 1 90 ? -6.465 -11.275 -0.078 1.00 97.69 90 THR A N 1
ATOM 759 C CA . THR A 1 90 ? -7.156 -11.043 1.192 1.00 97.69 90 THR A CA 1
ATOM 760 C C . THR A 1 90 ? -6.516 -11.875 2.305 1.00 97.69 90 THR A C 1
ATOM 762 O O . THR A 1 90 ? -6.368 -13.086 2.160 1.00 97.69 90 THR A O 1
ATOM 765 N N . ALA A 1 91 ? -6.161 -11.243 3.425 1.00 95.81 91 ALA A N 1
ATOM 766 C CA . ALA A 1 91 ? -5.616 -11.922 4.608 1.00 95.81 91 ALA A CA 1
ATOM 767 C C . ALA A 1 91 ? -6.701 -12.633 5.440 1.00 95.81 91 ALA A C 1
ATOM 769 O O . ALA A 1 91 ? -6.409 -13.524 6.234 1.00 95.81 91 ALA A O 1
ATOM 770 N N . ARG A 1 92 ? -7.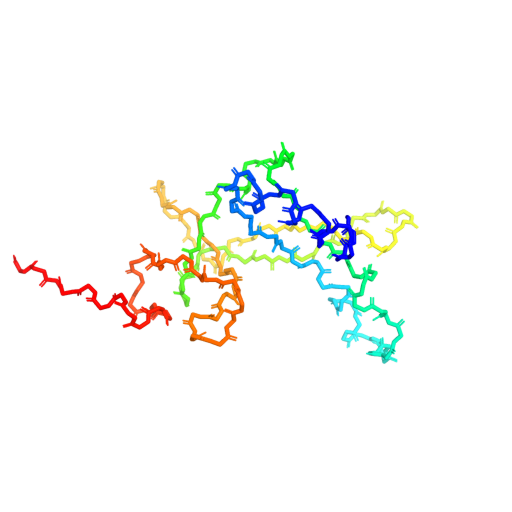949 -12.185 5.289 1.00 96.56 92 ARG A N 1
ATOM 771 C CA . ARG A 1 92 ? -9.154 -12.664 5.972 1.00 96.56 92 ARG A CA 1
ATOM 772 C C . ARG A 1 92 ? -10.385 -12.300 5.147 1.00 96.56 92 ARG A C 1
ATOM 774 O O . ARG A 1 92 ? -10.278 -11.503 4.216 1.00 96.56 92 ARG A O 1
ATOM 781 N N . ASP A 1 93 ? -11.545 -12.808 5.544 1.00 97.94 93 ASP A N 1
ATOM 782 C CA . ASP A 1 93 ? -12.820 -12.389 4.966 1.00 97.94 93 ASP A CA 1
ATOM 783 C C . ASP A 1 93 ? -13.037 -10.874 5.121 1.00 97.94 93 ASP A C 1
ATOM 785 O O . ASP A 1 93 ? -12.705 -10.271 6.152 1.00 97.94 93 ASP A O 1
ATOM 789 N N . ILE A 1 94 ? -13.599 -10.269 4.071 1.00 97.88 94 ILE A N 1
ATOM 790 C CA . ILE A 1 94 ? -13.819 -8.825 3.955 1.00 97.88 94 ILE A CA 1
ATOM 791 C C . ILE A 1 94 ? -15.316 -8.556 3.882 1.00 97.88 94 ILE A C 1
ATOM 793 O O . ILE A 1 94 ? -16.015 -9.051 2.993 1.00 97.88 94 ILE A O 1
ATOM 797 N N . ALA A 1 95 ? -15.820 -7.752 4.816 1.00 98.12 95 ALA A N 1
ATOM 798 C CA . ALA A 1 95 ? -17.226 -7.385 4.822 1.00 98.12 95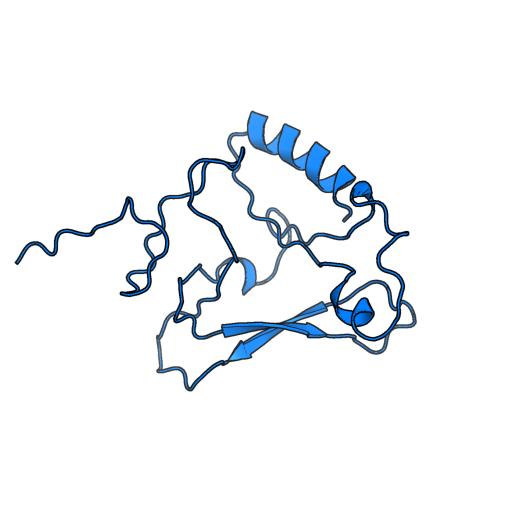 ALA A CA 1
ATOM 799 C C . ALA A 1 95 ? -17.557 -6.418 3.673 1.00 98.12 95 ALA A C 1
ATOM 801 O O . ALA A 1 95 ? -16.730 -5.638 3.195 1.00 98.12 95 ALA A O 1
ATOM 802 N N . LYS A 1 96 ? -18.820 -6.410 3.236 1.00 97.75 96 LYS A N 1
ATOM 803 C CA . LYS A 1 96 ? -19.288 -5.448 2.232 1.00 97.75 96 LYS A CA 1
ATOM 804 C C . LYS A 1 96 ? -19.050 -4.013 2.726 1.00 97.75 96 LYS A C 1
ATOM 806 O O . LYS A 1 96 ? -19.519 -3.659 3.804 1.00 97.75 96 LYS A O 1
ATOM 811 N N . LYS A 1 97 ? -18.419 -3.183 1.882 1.00 97.31 97 LYS A N 1
ATOM 812 C CA . LYS A 1 97 ? -18.014 -1.785 2.167 1.00 97.31 97 LYS A CA 1
ATOM 813 C C . LYS A 1 97 ? -16.896 -1.633 3.207 1.00 97.31 97 LYS A C 1
ATOM 815 O O . LYS A 1 97 ? -16.632 -0.511 3.627 1.00 97.31 97 LYS A O 1
ATOM 820 N N . GLU A 1 98 ? -16.245 -2.716 3.616 1.00 97.56 98 GLU A N 1
ATOM 821 C CA . GLU A 1 98 ? -15.011 -2.611 4.386 1.00 97.56 98 GLU A CA 1
ATOM 822 C C . GLU A 1 98 ? -13.901 -2.025 3.499 1.00 97.56 98 GLU A C 1
ATOM 824 O O . GLU A 1 98 ? -13.752 -2.409 2.338 1.00 97.56 98 GLU A O 1
ATOM 829 N N . GLU A 1 99 ? -13.145 -1.065 4.029 1.00 97.69 99 GLU A N 1
ATOM 830 C CA . GLU A 1 99 ? -12.017 -0.467 3.316 1.00 97.69 99 GLU A CA 1
ATOM 831 C C . GLU A 1 99 ? -10.894 -1.493 3.140 1.00 97.69 99 GLU A C 1
ATOM 833 O O . GLU A 1 99 ? -10.471 -2.135 4.101 1.00 97.69 99 GLU A O 1
ATOM 838 N N . LEU A 1 100 ? -10.381 -1.620 1.917 1.00 98.00 100 LEU A N 1
ATOM 839 C CA . LEU A 1 100 ? -9.197 -2.422 1.638 1.00 98.00 100 LEU A CA 1
ATOM 840 C C . LEU A 1 100 ? -7.943 -1.681 2.101 1.00 98.00 100 LEU A C 1
ATOM 842 O O . LEU A 1 100 ? -7.727 -0.528 1.728 1.00 98.00 100 LEU A O 1
ATOM 846 N N . THR A 1 101 ? -7.111 -2.350 2.894 1.00 96.88 101 THR A N 1
ATOM 847 C CA . THR A 1 101 ? -5.907 -1.761 3.488 1.00 96.88 101 THR A CA 1
ATOM 848 C C . THR A 1 101 ? -4.751 -2.749 3.508 1.00 96.88 101 THR A C 1
ATOM 850 O O . THR A 1 101 ? -4.958 -3.949 3.693 1.00 96.88 101 THR A O 1
ATOM 853 N N . TRP A 1 102 ? -3.527 -2.243 3.363 1.00 94.06 102 TRP A N 1
ATOM 854 C CA . TRP A 1 102 ? -2.301 -3.037 3.479 1.00 94.06 102 TRP A CA 1
ATOM 855 C C . TRP A 1 102 ? -1.257 -2.336 4.352 1.00 94.06 102 TRP A C 1
ATOM 857 O O . TRP A 1 102 ? -1.376 -1.153 4.682 1.00 94.06 102 TRP A O 1
ATOM 867 N N . ASP A 1 103 ? -0.240 -3.070 4.789 1.00 90.12 103 ASP A N 1
ATOM 868 C CA . ASP A 1 103 ? 0.850 -2.482 5.561 1.00 90.12 103 ASP A CA 1
ATOM 869 C C . ASP A 1 103 ? 1.928 -1.930 4.615 1.00 90.12 103 ASP A C 1
ATOM 871 O O . ASP A 1 103 ? 2.595 -2.699 3.935 1.00 90.12 103 ASP A O 1
ATOM 875 N N . TYR A 1 104 ? 2.131 -0.607 4.597 1.00 86.75 104 TYR A N 1
ATOM 876 C CA . TYR A 1 104 ? 3.153 0.047 3.768 1.00 86.75 104 TYR A CA 1
ATOM 877 C C . TYR A 1 104 ? 4.584 -0.206 4.280 1.00 86.75 104 TYR A C 1
ATOM 879 O O . TYR A 1 104 ? 5.536 0.340 3.735 1.00 86.75 104 TYR A O 1
ATOM 887 N N . ASN A 1 105 ? 4.737 -0.952 5.378 1.00 80.81 105 ASN A N 1
ATOM 888 C CA . ASN A 1 105 ? 5.986 -1.205 6.092 1.00 80.81 105 ASN A CA 1
ATOM 889 C C . ASN A 1 105 ? 6.729 0.068 6.525 1.00 80.81 105 ASN A C 1
ATOM 891 O O . ASN A 1 105 ? 7.944 0.075 6.695 1.00 80.81 105 ASN A O 1
ATOM 895 N N . ILE A 1 106 ? 5.982 1.146 6.775 1.00 78.56 106 ILE A N 1
ATOM 896 C CA . ILE A 1 106 ? 6.551 2.414 7.230 1.00 78.56 106 ILE A CA 1
ATOM 897 C C . ILE A 1 106 ? 6.979 2.303 8.691 1.00 78.56 106 ILE A C 1
ATOM 899 O O . ILE A 1 106 ? 6.184 1.961 9.573 1.00 78.56 106 ILE A O 1
ATOM 903 N N . ASN A 1 107 ? 8.232 2.673 8.945 1.00 77.56 107 ASN A N 1
ATOM 904 C CA . ASN A 1 107 ? 8.718 2.935 10.286 1.00 77.56 107 ASN A CA 1
ATOM 905 C C . ASN A 1 107 ? 8.473 4.410 10.645 1.00 77.56 107 ASN A C 1
ATOM 907 O O . ASN A 1 107 ? 9.107 5.310 10.098 1.00 77.56 107 ASN A O 1
ATOM 911 N N . PHE A 1 108 ? 7.541 4.643 11.570 1.00 77.31 108 PHE A N 1
ATOM 912 C CA . PHE A 1 108 ? 7.161 5.980 12.040 1.00 77.31 108 PHE A CA 1
ATOM 913 C C . PHE A 1 108 ? 8.124 6.568 13.088 1.00 77.31 108 PHE A C 1
ATOM 915 O O . PHE A 1 108 ? 7.875 7.667 13.583 1.00 77.31 108 PHE A O 1
ATOM 922 N N . ASP A 1 109 ? 9.205 5.870 13.449 1.00 72.69 109 ASP A N 1
ATOM 923 C CA . ASP A 1 109 ? 10.231 6.426 14.327 1.00 72.69 109 ASP A CA 1
ATOM 924 C C . ASP A 1 109 ? 11.025 7.532 13.597 1.00 72.69 109 ASP A C 1
ATOM 926 O O . ASP A 1 109 ? 11.391 7.396 12.428 1.00 72.69 109 ASP A O 1
ATOM 930 N N . ASP A 1 110 ? 11.306 8.630 14.312 1.00 58.31 110 ASP A N 1
ATOM 931 C CA . ASP A 1 110 ? 11.779 9.949 13.833 1.00 58.31 110 ASP A CA 1
ATOM 932 C C . ASP A 1 110 ? 13.163 9.988 13.129 1.00 58.31 110 ASP A C 1
ATOM 934 O O . ASP A 1 110 ? 13.784 11.045 13.035 1.00 58.31 110 ASP A O 1
ATOM 938 N N . LYS A 1 111 ? 13.683 8.854 12.647 1.00 55.78 111 LYS A N 1
ATOM 939 C CA . LYS A 1 111 ? 15.027 8.727 12.058 1.00 55.78 111 LYS A CA 1
ATOM 940 C C . LYS A 1 111 ? 15.072 8.680 10.526 1.00 55.78 111 LYS A C 1
ATOM 942 O O . LYS A 1 111 ? 16.170 8.647 9.982 1.00 55.78 111 LYS A O 1
ATOM 947 N N . HIS A 1 112 ? 13.935 8.679 9.831 1.00 52.81 112 HIS A N 1
ATOM 948 C CA . HIS A 1 112 ? 13.913 8.630 8.364 1.00 52.81 112 HIS A CA 1
ATOM 949 C C . HIS A 1 112 ? 13.815 10.031 7.748 1.00 52.81 112 HIS A C 1
ATOM 951 O O . HIS A 1 112 ? 13.048 10.877 8.207 1.00 52.81 112 HIS A O 1
ATOM 957 N N . GLU A 1 113 ? 14.584 10.267 6.680 1.00 46.03 113 GLU A N 1
ATOM 958 C CA . GLU A 1 113 ? 14.658 11.558 5.976 1.00 46.03 113 GLU A CA 1
ATOM 959 C C . GLU A 1 113 ? 13.325 11.984 5.343 1.00 46.03 113 GLU A C 1
ATOM 961 O O . GLU A 1 113 ? 13.049 13.175 5.168 1.00 46.03 113 GLU A O 1
ATOM 966 N N . VAL A 1 114 ? 12.462 11.018 5.025 1.00 53.16 114 VAL A N 1
ATOM 967 C CA . VAL A 1 114 ? 11.095 11.284 4.586 1.00 53.16 114 VAL A CA 1
ATOM 968 C C . VAL A 1 114 ? 10.236 11.453 5.831 1.00 53.16 114 VAL A C 1
ATOM 970 O O . VAL A 1 114 ? 9.936 10.480 6.520 1.00 53.16 114 VAL A O 1
ATOM 973 N N . LYS A 1 115 ? 9.819 12.693 6.122 1.00 53.75 115 LYS A N 1
ATOM 974 C CA . LYS A 1 115 ? 8.796 12.959 7.142 1.00 53.75 115 LYS A CA 1
ATOM 975 C C . LYS A 1 115 ? 7.563 12.121 6.812 1.00 53.75 115 LYS A C 1
ATOM 977 O O . LYS A 1 115 ? 6.830 12.448 5.879 1.00 53.75 115 LYS A O 1
ATOM 982 N N . GLY A 1 116 ? 7.357 11.044 7.566 1.00 62.12 116 GLY A N 1
ATOM 983 C CA . GLY A 1 116 ? 6.170 10.214 7.441 1.00 62.12 116 GLY A CA 1
ATOM 984 C C . GLY A 1 116 ? 4.912 11.066 7.592 1.00 62.12 116 GLY A C 1
ATOM 985 O O . GLY A 1 116 ? 4.878 12.036 8.356 1.00 62.12 116 GLY A O 1
ATOM 986 N N . PHE A 1 117 ? 3.865 10.720 6.848 1.00 76.88 117 PHE A N 1
ATOM 987 C CA . PHE A 1 117 ? 2.535 11.236 7.142 1.00 76.88 117 PHE A CA 1
ATOM 988 C C . PHE A 1 117 ? 2.116 10.810 8.555 1.00 76.88 117 PHE A C 1
ATOM 990 O O . PHE A 1 117 ? 2.564 9.790 9.075 1.00 76.88 117 PHE A O 1
ATOM 997 N N . ARG A 1 118 ? 1.206 11.564 9.175 1.00 84.38 118 ARG A N 1
ATOM 998 C CA . ARG A 1 118 ? 0.553 11.117 10.410 1.00 84.38 118 ARG A CA 1
ATOM 999 C C . ARG A 1 118 ? -0.389 9.957 10.084 1.00 84.38 118 ARG A C 1
ATOM 1001 O O . ARG A 1 118 ? -1.316 10.139 9.297 1.00 84.38 118 ARG A O 1
ATOM 1008 N N . CYS A 1 119 ? -0.194 8.791 10.693 1.00 87.81 119 CYS A N 1
ATOM 1009 C CA . CYS A 1 119 ? -0.987 7.603 10.378 1.00 87.81 119 CYS A CA 1
ATOM 1010 C C . CYS A 1 119 ? -2.389 7.700 10.977 1.00 87.81 119 CYS A C 1
ATOM 1012 O O . CYS A 1 119 ? -2.520 7.702 12.192 1.00 87.81 119 CYS A O 1
ATOM 1014 N N . LEU A 1 120 ? -3.445 7.709 10.158 1.00 91.38 120 LEU A N 1
ATOM 1015 C CA . LEU A 1 120 ? -4.846 7.804 10.605 1.00 91.38 120 LEU A CA 1
ATOM 1016 C C . LEU A 1 120 ? -5.620 6.477 10.492 1.00 91.38 120 LEU A C 1
ATOM 1018 O O . LEU A 1 120 ? -6.842 6.488 10.399 1.00 91.38 120 LEU A O 1
ATOM 1022 N N . CYS A 1 121 ? -4.935 5.329 10.521 1.00 92.19 121 CYS A N 1
ATOM 1023 C CA . CYS A 1 121 ? -5.549 4.026 10.218 1.00 92.19 121 CYS A CA 1
ATOM 1024 C C . CYS A 1 121 ? -6.605 3.526 11.225 1.00 92.19 121 CYS A C 1
ATOM 1026 O O . CYS A 1 121 ? -7.312 2.560 10.947 1.00 92.19 121 CYS A O 1
ATOM 1028 N N . GLY A 1 122 ? -6.686 4.124 12.418 1.00 91.31 122 GLY A N 1
ATOM 1029 C CA . GLY A 1 122 ? -7.656 3.751 13.456 1.00 91.31 122 GLY A CA 1
ATOM 1030 C C . GLY A 1 122 ? -7.411 2.398 14.142 1.00 91.31 122 GLY A C 1
ATOM 1031 O O . GLY A 1 122 ? -8.204 2.011 14.998 1.00 91.31 122 GLY A O 1
ATOM 1032 N N . SER A 1 123 ? -6.330 1.687 13.807 1.00 93.19 123 SER A N 1
ATOM 1033 C CA . SER A 1 123 ? -5.963 0.417 14.444 1.00 93.19 123 SER A CA 1
ATOM 1034 C C . SER A 1 123 ? -5.549 0.602 15.908 1.00 93.19 123 SER A C 1
ATOM 1036 O O . SER A 1 123 ? -4.844 1.554 16.251 1.00 93.19 123 SER A O 1
ATOM 1038 N N . SER A 1 124 ? -5.916 -0.350 16.772 1.00 92.25 124 SER A N 1
ATOM 1039 C CA . SER A 1 124 ? -5.390 -0.434 18.145 1.00 92.25 124 SER A CA 1
ATOM 1040 C C . SER A 1 124 ? -3.897 -0.782 18.185 1.00 92.25 124 SER A C 1
ATOM 1042 O O . SER A 1 124 ? -3.242 -0.531 19.194 1.00 92.25 124 SER A O 1
ATOM 1044 N N . LEU A 1 125 ? -3.361 -1.314 17.083 1.00 92.12 125 LEU A N 1
ATOM 1045 C CA . LEU A 1 125 ? -1.958 -1.679 16.889 1.00 92.12 125 LEU A CA 1
ATOM 1046 C C . LEU A 1 125 ? -1.189 -0.608 16.091 1.00 92.12 125 LEU A C 1
ATOM 1048 O O . LEU A 1 125 ? -0.158 -0.898 15.483 1.00 92.12 125 LEU A O 1
ATOM 1052 N N . CYS A 1 126 ? -1.690 0.633 16.057 1.00 91.56 126 CYS A N 1
ATOM 1053 C CA . CYS A 1 126 ? -1.057 1.727 15.322 1.00 91.56 126 CYS A CA 1
ATOM 1054 C C . CYS A 1 126 ? 0.397 1.961 15.769 1.00 91.56 126 CYS A C 1
ATOM 1056 O O . CYS A 1 126 ? 0.668 2.172 16.954 1.00 91.56 126 CYS A O 1
ATOM 1058 N N . ARG A 1 127 ? 1.329 1.966 14.805 1.00 89.00 127 ARG A N 1
ATOM 1059 C CA . ARG A 1 127 ? 2.765 2.203 15.045 1.00 89.00 127 ARG A CA 1
ATOM 1060 C C . ARG A 1 127 ? 3.123 3.685 15.178 1.00 89.00 127 ARG A C 1
ATOM 1062 O O . ARG A 1 127 ? 4.153 4.005 15.764 1.00 89.00 127 ARG A O 1
ATOM 1069 N N . ASP A 1 128 ? 2.269 4.593 14.707 1.00 87.44 128 ASP A N 1
ATOM 1070 C CA . ASP A 1 128 ? 2.444 6.034 14.912 1.00 87.44 128 ASP A CA 1
ATOM 1071 C C . ASP A 1 128 ? 2.039 6.428 16.344 1.00 87.44 128 ASP A C 1
ATOM 1073 O O . ASP A 1 128 ? 0.891 6.774 16.641 1.00 87.44 128 ASP A O 1
ATOM 1077 N N . LYS A 1 129 ? 3.015 6.382 17.257 1.00 74.94 129 LYS A N 1
ATOM 1078 C CA . LYS A 1 129 ? 2.835 6.687 18.688 1.00 74.94 129 LYS A CA 1
ATOM 1079 C C . LYS A 1 129 ? 2.432 8.140 18.957 1.00 74.94 129 LYS A C 1
ATOM 1081 O O . LYS A 1 129 ? 1.905 8.422 20.037 1.00 74.94 129 LYS A O 1
ATOM 1086 N N . LYS A 1 130 ? 2.649 9.060 18.007 1.00 68.25 130 LYS A N 1
ATOM 1087 C CA . LYS A 1 130 ? 2.202 10.461 18.119 1.00 68.25 130 LYS A CA 1
ATOM 1088 C C . LYS A 1 130 ? 0.691 10.573 17.937 1.00 68.25 130 LYS A C 1
ATOM 1090 O O . LYS A 1 130 ? 0.095 11.568 18.344 1.00 68.25 130 LYS A O 1
ATOM 1095 N N . ASN A 1 131 ? 0.053 9.532 17.404 1.00 60.41 131 ASN A N 1
ATOM 1096 C CA . ASN A 1 131 ? -1.376 9.485 17.177 1.00 60.41 131 ASN A CA 1
ATOM 1097 C C . ASN A 1 131 ? -2.176 8.804 18.297 1.00 60.41 131 ASN A C 1
ATOM 1099 O O . ASN A 1 131 ? -3.130 8.072 18.027 1.00 60.41 131 ASN A O 1
ATOM 1103 N N . LYS A 1 132 ? -1.848 9.071 19.570 1.00 54.78 132 LYS A N 1
ATOM 1104 C CA . LYS A 1 132 ? -2.770 8.754 20.671 1.00 54.78 132 LYS A CA 1
ATOM 1105 C C . LYS A 1 132 ? -4.040 9.591 20.499 1.00 54.78 132 LYS A C 1
ATOM 1107 O O . LYS A 1 132 ? -4.153 10.682 21.053 1.00 54.78 132 LYS A O 1
ATOM 1112 N N . PHE A 1 133 ? -4.992 9.088 19.716 1.00 52.94 133 PHE A N 1
ATOM 1113 C CA . PHE A 1 133 ? -6.367 9.553 19.721 1.00 52.94 133 PHE A CA 1
ATOM 1114 C C . PHE A 1 133 ? -6.854 9.458 21.168 1.00 52.94 133 PHE A C 1
ATOM 1116 O O . PHE A 1 133 ? -7.167 8.378 21.668 1.00 52.94 133 PHE A O 1
ATOM 1123 N N . GLN A 1 134 ? -6.888 10.593 21.866 1.00 47.38 134 GLN A N 1
ATOM 1124 C CA . GLN A 1 134 ? -7.740 10.724 23.033 1.00 47.38 134 GLN A CA 1
ATOM 1125 C C . GLN A 1 134 ? -9.155 10.498 22.508 1.00 47.38 134 GLN A C 1
ATOM 1127 O O . GLN A 1 134 ? -9.686 11.341 21.782 1.00 47.38 134 GLN A O 1
ATOM 1132 N N . LYS A 1 135 ? -9.736 9.331 22.799 1.00 45.28 135 LYS A N 1
ATOM 1133 C CA . LYS A 1 135 ? -11.175 9.131 22.646 1.00 45.28 135 LYS A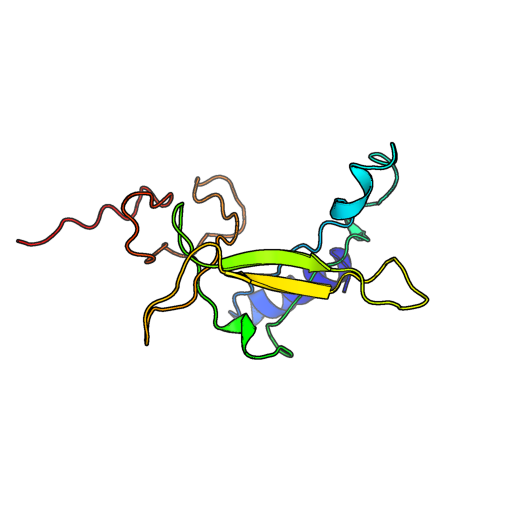 CA 1
ATOM 1134 C C . LYS A 1 135 ? -11.834 10.236 23.474 1.00 45.28 135 LYS A C 1
ATOM 1136 O O . LYS A 1 135 ? -11.790 10.178 24.699 1.00 45.28 135 LYS A O 1
ATOM 1141 N N . LYS A 1 136 ? -12.356 11.280 22.825 1.00 43.41 136 LYS A N 1
ATOM 1142 C CA . LYS A 1 136 ? -13.324 12.161 23.477 1.00 43.41 136 LYS A CA 1
ATOM 1143 C C . LYS A 1 136 ? -14.556 11.291 23.716 1.00 43.41 136 LYS A C 1
ATOM 1145 O O . LYS A 1 136 ? -15.034 10.669 22.767 1.00 43.41 136 LYS A O 1
ATOM 1150 N N . GLY A 1 137 ? -14.901 11.141 24.994 1.00 36.38 137 GLY A N 1
ATOM 1151 C CA . GLY A 1 137 ? -16.060 10.378 25.454 1.00 36.38 137 GLY A CA 1
ATOM 1152 C C . GLY A 1 137 ? -17.380 10.987 25.022 1.00 36.38 137 GLY A C 1
ATOM 1153 O O . GLY A 1 137 ? -17.366 12.106 24.458 1.00 36.38 137 GLY A O 1
#

Secondary structure (DSSP, 8-state):
-BHHHHHHHHHHHHHTT----PEEE-GGGGTTSSS-TTS--TTT-EEE-TTTS--GGGGPEE-SS--SEEEEEE--S-S-TT--EEEEEESS---TTPPPEE------STT-SS-PPPP----TT-S-GGG------